Protein AF-A0A1F3V3M5-F1 (afdb_monomer)

Sequence (93 aa):
MLEFDVLSTPVRFRSDTSVHEISAKEIVDFVCSEALKIKDNSPHLEDKHLATLVALKIAEELLSMRKEYQSNIERLQLTAKEALDFISATVIQ

Mean predicted aligned error: 7.73 Å

Foldseek 3Di:
DDWDQALNDIDDDDPPDPPDPDDPVNVRVVLNVLLVVVCVVPVPDDSVVSSVVSVVVVVVVVVVVVVVVVVVVVVVVVVVVVVVVVVVVVVVD

Structure (mmCIF, N/CA/C/O backbone):
data_AF-A0A1F3V3M5-F1
#
_entry.id   AF-A0A1F3V3M5-F1
#
loop_
_atom_site.group_PDB
_atom_site.id
_atom_site.type_symbol
_atom_site.label_atom_id
_atom_site.label_alt_id
_atom_site.label_comp_id
_atom_site.label_asym_id
_atom_site.label_entity_id
_atom_site.label_seq_id
_atom_site.pdbx_PDB_ins_code
_atom_site.Cartn_x
_atom_site.Cartn_y
_atom_site.Cartn_z
_atom_site.occupancy
_atom_site.B_iso_or_equiv
_atom_site.auth_seq_id
_atom_site.auth_comp_id
_atom_site.auth_asym_id
_atom_site.auth_atom_id
_atom_site.pdbx_PDB_model_num
ATOM 1 N N . MET A 1 1 ? -24.554 2.080 -2.922 1.00 59.62 1 MET A N 1
ATOM 2 C CA .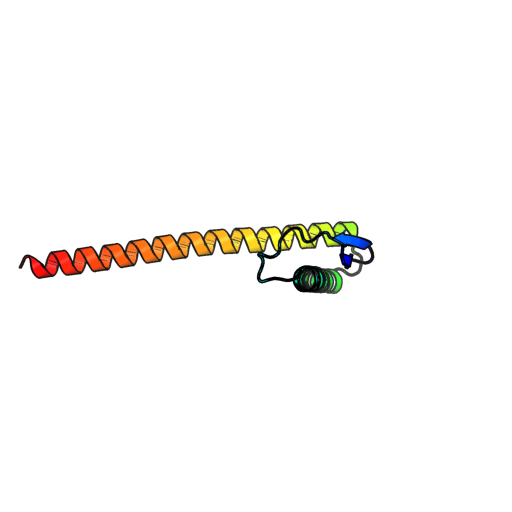 MET A 1 1 ? -23.893 2.564 -1.692 1.00 59.62 1 MET A CA 1
ATOM 3 C C . MET A 1 1 ? -23.470 1.332 -0.925 1.00 59.62 1 MET A C 1
ATOM 5 O O . MET A 1 1 ? -24.302 0.444 -0.792 1.00 59.62 1 MET A O 1
ATOM 9 N N . LEU A 1 2 ? -22.201 1.233 -0.536 1.00 75.56 2 LEU A N 1
ATOM 10 C CA . LEU A 1 2 ? -21.690 0.088 0.214 1.00 75.56 2 LEU A CA 1
ATOM 11 C C . LEU A 1 2 ? -21.527 0.507 1.677 1.00 75.56 2 LEU A C 1
ATOM 13 O O . LEU A 1 2 ? -21.086 1.625 1.956 1.00 75.56 2 LEU A O 1
ATOM 17 N N . GLU A 1 3 ? -21.936 -0.363 2.592 1.00 78.75 3 GLU A N 1
ATOM 18 C CA . GLU A 1 3 ? -21.749 -0.179 4.030 1.00 78.75 3 GLU A CA 1
ATOM 19 C C . GLU A 1 3 ? -20.636 -1.114 4.489 1.00 78.75 3 GLU A C 1
ATOM 21 O O . GLU A 1 3 ? -20.640 -2.302 4.163 1.00 78.75 3 GLU A O 1
ATOM 26 N N . PHE A 1 4 ? -19.671 -0.554 5.207 1.00 80.06 4 PHE A N 1
ATOM 27 C CA . PHE A 1 4 ? -18.522 -1.272 5.734 1.00 80.06 4 PHE A CA 1
ATOM 28 C C . PHE A 1 4 ? -18.373 -0.985 7.219 1.00 80.06 4 PHE A C 1
ATOM 30 O O . PHE A 1 4 ? -18.683 0.115 7.675 1.00 80.06 4 PHE A O 1
ATOM 37 N N . ASP A 1 5 ? -17.863 -1.963 7.956 1.00 77.00 5 ASP A N 1
ATOM 38 C CA . ASP A 1 5 ? -17.380 -1.762 9.315 1.00 77.00 5 ASP A CA 1
ATOM 39 C C . ASP A 1 5 ? -15.857 -1.613 9.258 1.00 77.00 5 ASP A C 1
ATOM 41 O O . ASP A 1 5 ? -15.144 -2.550 8.894 1.00 77.00 5 ASP A O 1
ATOM 45 N N . VAL A 1 6 ? -15.368 -0.405 9.537 1.00 79.19 6 VAL A N 1
ATOM 46 C CA . VAL A 1 6 ? -13.940 -0.084 9.548 1.00 79.19 6 VAL A CA 1
ATOM 47 C C . VAL A 1 6 ? -13.588 0.324 10.965 1.00 79.19 6 VAL A C 1
ATOM 49 O O . VAL A 1 6 ? -14.052 1.360 11.435 1.00 79.19 6 VAL A O 1
ATOM 52 N N . LE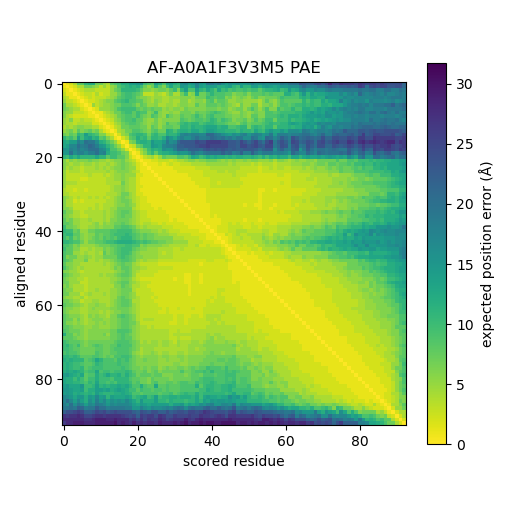U A 1 7 ? -12.757 -0.467 11.649 1.00 79.88 7 LEU A N 1
ATOM 53 C CA . LEU A 1 7 ? -12.340 -0.183 13.030 1.00 79.88 7 LEU A CA 1
ATOM 54 C C . LEU A 1 7 ? -13.528 0.011 13.993 1.00 79.88 7 LEU A C 1
ATOM 56 O O . LEU A 1 7 ? -13.551 0.969 14.765 1.00 79.88 7 LEU A O 1
ATOM 60 N N . SER A 1 8 ? -14.537 -0.863 13.919 1.00 74.56 8 SER A N 1
ATOM 61 C CA . SER A 1 8 ? -15.776 -0.774 14.714 1.00 74.56 8 SER A CA 1
ATOM 62 C C . SER A 1 8 ? -16.599 0.494 14.441 1.00 74.56 8 SER A C 1
ATOM 64 O O . SER A 1 8 ? -17.459 0.875 15.239 1.00 74.56 8 SER A O 1
ATOM 66 N N . THR A 1 9 ? -16.317 1.187 13.333 1.00 78.94 9 THR A N 1
ATOM 67 C CA . THR A 1 9 ? -17.025 2.390 12.901 1.00 78.94 9 THR A CA 1
ATOM 68 C C . THR A 1 9 ? -17.775 2.087 11.605 1.00 78.94 9 THR A C 1
ATOM 70 O O . THR A 1 9 ? -17.146 1.753 10.597 1.00 78.94 9 THR A O 1
ATOM 73 N N . PRO A 1 10 ? -19.113 2.235 11.577 1.00 77.75 10 PRO A N 1
ATOM 74 C CA . PRO A 1 10 ? -19.880 2.035 10.358 1.00 77.75 10 PRO A CA 1
ATOM 75 C C . PRO A 1 10 ? -19.604 3.178 9.377 1.00 77.75 10 PRO A C 1
ATOM 77 O O . PRO A 1 10 ? -19.901 4.345 9.645 1.00 77.75 10 PRO A O 1
ATOM 80 N N . VAL A 1 11 ? -19.051 2.838 8.215 1.00 81.25 11 VAL A N 1
ATOM 81 C CA . VAL A 1 11 ? -18.714 3.782 7.151 1.00 81.25 11 VAL A CA 1
ATOM 82 C C . VAL A 1 11 ? -19.570 3.503 5.925 1.00 81.25 11 VAL A C 1
ATOM 84 O O . VAL A 1 11 ? -19.618 2.395 5.388 1.00 81.25 11 VAL A O 1
ATOM 87 N N . ARG A 1 12 ? -20.234 4.555 5.442 1.00 79.25 12 ARG A N 1
ATOM 88 C CA . ARG A 1 12 ? -20.935 4.546 4.158 1.00 79.25 12 ARG A CA 1
ATOM 89 C C . ARG A 1 12 ? -19.974 4.990 3.075 1.00 79.25 12 ARG A C 1
ATOM 91 O O . ARG A 1 12 ? -19.660 6.173 2.968 1.00 79.25 12 ARG A O 1
ATOM 98 N N . PHE A 1 13 ? -19.524 4.040 2.268 1.00 73.00 13 PHE A N 1
ATOM 99 C CA . PHE A 1 13 ? -18.613 4.309 1.171 1.00 73.00 13 PHE A CA 1
ATOM 100 C C . PHE A 1 13 ? -19.369 4.299 -0.155 1.00 73.00 13 PHE A C 1
ATOM 102 O O . PHE A 1 13 ? -20.024 3.324 -0.550 1.00 73.00 13 PHE A O 1
ATOM 109 N N . ARG A 1 14 ? -19.287 5.420 -0.865 1.00 69.31 14 ARG A N 1
ATOM 110 C CA . ARG A 1 14 ? -19.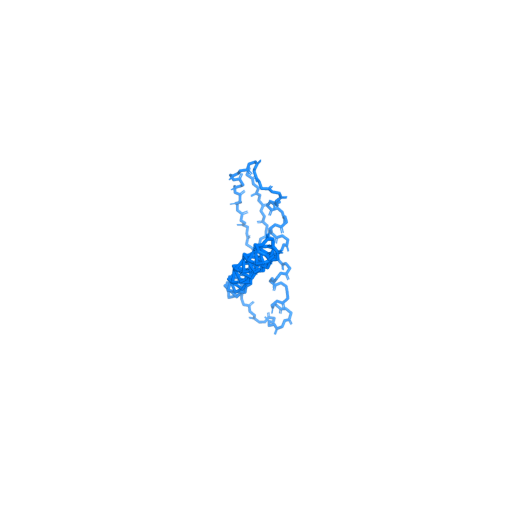753 5.528 -2.240 1.00 69.31 14 ARG A CA 1
ATOM 111 C C . ARG A 1 14 ? -18.531 5.396 -3.139 1.00 69.31 14 ARG A C 1
ATOM 113 O O . ARG A 1 14 ? -17.741 6.322 -3.252 1.00 69.31 14 ARG A O 1
ATOM 120 N N . SER A 1 15 ? -18.378 4.225 -3.750 1.00 64.75 15 SER A N 1
ATOM 121 C CA . SER A 1 15 ? -17.454 4.043 -4.866 1.00 64.75 15 SER A CA 1
ATOM 122 C C . SER A 1 15 ? -18.026 4.815 -6.057 1.00 64.75 15 SER A C 1
ATOM 124 O O . SER A 1 15 ? -18.867 4.315 -6.801 1.00 64.75 15 SER A O 1
ATOM 126 N N . ASP A 1 16 ? -17.636 6.079 -6.187 1.00 61.56 16 ASP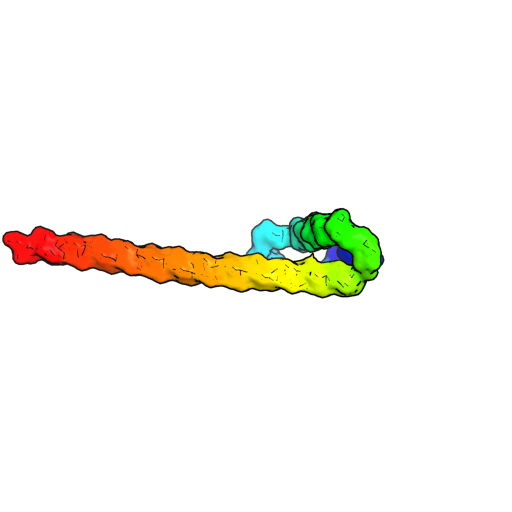 A N 1
ATOM 127 C CA . ASP A 1 16 ? -17.797 6.818 -7.432 1.00 61.56 16 ASP A CA 1
ATOM 128 C C . ASP A 1 16 ? -16.610 6.435 -8.311 1.00 61.56 16 ASP A C 1
ATOM 130 O O . ASP A 1 16 ? -15.598 7.121 -8.271 1.00 61.56 16 ASP A O 1
ATOM 134 N N . THR A 1 17 ? -16.674 5.289 -9.002 1.00 52.66 17 THR A N 1
ATOM 135 C CA . THR A 1 17 ? -16.024 5.040 -10.311 1.00 52.66 17 THR A CA 1
ATOM 136 C C . THR A 1 17 ? -15.953 3.552 -10.644 1.00 52.66 17 THR A C 1
ATOM 138 O O . THR A 1 17 ? -15.382 2.735 -9.933 1.00 52.66 17 THR A O 1
ATOM 141 N N . SER A 1 18 ? -16.468 3.217 -11.821 1.00 52.50 18 SER A N 1
ATOM 142 C CA . SER A 1 18 ? -16.335 1.933 -12.512 1.00 52.50 18 SER A CA 1
ATOM 143 C C . SER A 1 18 ? -14.948 1.732 -13.158 1.00 52.50 18 SER A C 1
ATOM 145 O O . SER A 1 18 ? -14.856 1.088 -14.198 1.00 52.50 18 SER A O 1
ATOM 147 N N . VAL A 1 19 ? -13.888 2.356 -12.621 1.00 56.44 19 VAL A N 1
ATOM 148 C CA . VAL A 1 19 ? -12.590 2.548 -13.315 1.00 56.44 19 VAL A CA 1
ATOM 149 C C . VAL A 1 19 ? -11.389 2.093 -12.471 1.00 56.44 19 VAL A C 1
ATOM 151 O O . VAL A 1 19 ? -10.243 2.311 -12.848 1.00 56.44 19 VAL A O 1
ATOM 154 N N . HIS A 1 20 ? -11.600 1.470 -11.313 1.00 60.34 20 HIS A N 1
ATOM 155 C CA . HIS A 1 20 ? -10.499 1.025 -10.455 1.00 60.34 20 HIS A CA 1
ATOM 156 C C . HIS A 1 20 ? -10.460 -0.501 -10.381 1.00 60.34 20 HIS A C 1
ATOM 158 O O . HIS A 1 20 ? -11.479 -1.131 -10.110 1.00 60.34 20 HIS A O 1
ATOM 164 N N . GLU A 1 21 ? -9.281 -1.083 -10.632 1.00 78.56 21 GLU A N 1
ATOM 165 C CA . GLU A 1 21 ? -9.015 -2.526 -10.486 1.00 78.56 21 GLU A CA 1
ATOM 166 C C . GLU A 1 21 ? -9.217 -3.014 -9.044 1.00 78.56 21 GLU A C 1
ATOM 168 O O . GLU A 1 21 ? -9.438 -4.199 -8.828 1.00 78.56 21 GLU A O 1
ATOM 173 N N . ILE A 1 22 ? -9.179 -2.101 -8.068 1.00 82.12 22 ILE A N 1
ATOM 174 C CA . ILE A 1 22 ? -9.279 -2.401 -6.639 1.00 82.12 22 ILE A CA 1
ATOM 175 C C . ILE A 1 22 ? -10.697 -2.103 -6.152 1.00 82.12 22 ILE A C 1
ATOM 177 O O . ILE A 1 22 ? -11.183 -0.971 -6.238 1.00 82.12 22 ILE A O 1
ATOM 181 N N . SER A 1 23 ? -11.359 -3.114 -5.596 1.00 85.94 23 SER A N 1
ATOM 182 C CA . SER A 1 23 ? -12.699 -2.979 -5.034 1.00 85.94 23 SER A CA 1
ATOM 183 C C . SER A 1 23 ? -12.697 -2.254 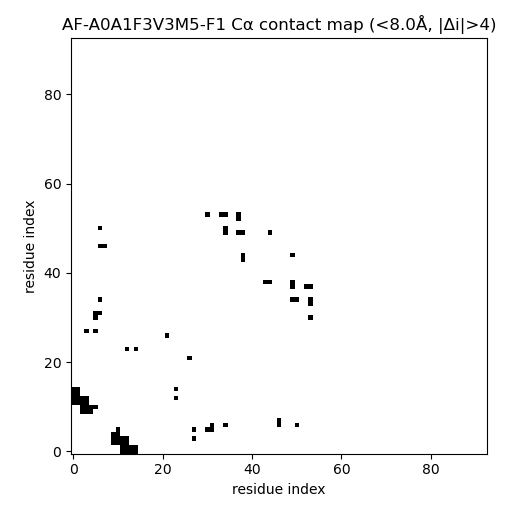-3.685 1.00 85.94 23 SER A C 1
ATOM 185 O O . SER A 1 23 ? -11.747 -2.305 -2.906 1.00 85.94 23 SER A O 1
ATOM 187 N N . ALA A 1 24 ? -13.826 -1.627 -3.344 1.00 83.62 24 ALA A N 1
ATOM 188 C CA . ALA A 1 24 ? -14.009 -1.002 -2.033 1.00 83.62 24 ALA A CA 1
ATOM 189 C C . ALA A 1 24 ? -13.821 -1.991 -0.864 1.00 83.62 24 ALA A C 1
ATOM 191 O O . ALA A 1 24 ? -13.366 -1.596 0.205 1.00 83.62 24 ALA A O 1
ATOM 192 N N . LYS A 1 25 ? -14.141 -3.275 -1.079 1.00 85.38 25 LYS A N 1
ATOM 193 C CA . LYS A 1 25 ? -13.910 -4.333 -0.094 1.00 85.38 25 LYS A CA 1
ATOM 194 C C . LYS A 1 25 ? -12.417 -4.577 0.121 1.00 85.38 25 LYS A C 1
ATOM 196 O O . LYS A 1 25 ? -11.992 -4.628 1.264 1.00 85.38 25 LYS A O 1
ATOM 201 N N . GLU A 1 26 ? -11.631 -4.671 -0.948 1.00 87.94 26 GLU A N 1
ATOM 202 C CA . GLU A 1 26 ? -10.177 -4.854 -0.839 1.00 87.94 26 GLU A CA 1
ATOM 203 C C . GLU A 1 26 ? -9.513 -3.702 -0.080 1.00 87.94 26 GLU A C 1
ATOM 205 O O . GLU A 1 26 ? -8.634 -3.938 0.744 1.00 87.94 26 GLU A O 1
ATOM 210 N N . ILE A 1 27 ? -9.979 -2.467 -0.289 1.00 88.31 27 ILE A N 1
ATOM 211 C CA . ILE A 1 27 ? -9.497 -1.297 0.461 1.00 88.31 27 ILE A CA 1
ATOM 212 C C . ILE A 1 27 ? -9.805 -1.447 1.957 1.00 88.31 27 ILE A C 1
ATOM 214 O O . ILE A 1 27 ? -8.940 -1.201 2.797 1.00 88.31 27 ILE A O 1
ATOM 218 N N . VAL A 1 28 ? -11.030 -1.849 2.298 1.00 89.38 28 VAL A N 1
ATOM 219 C CA . VAL A 1 28 ? -11.454 -2.033 3.693 1.00 89.38 28 VAL A CA 1
ATOM 220 C C . VAL A 1 28 ? -10.687 -3.169 4.361 1.00 89.38 28 VAL A C 1
ATOM 222 O O . VAL A 1 28 ? -10.151 -2.974 5.451 1.00 89.38 28 VAL A O 1
ATOM 225 N N . ASP A 1 29 ? -10.577 -4.319 3.698 1.00 90.19 29 ASP A N 1
ATOM 226 C CA . ASP A 1 29 ? -9.843 -5.481 4.202 1.00 90.19 29 ASP A CA 1
ATOM 227 C C . ASP A 1 29 ? -8.364 -5.125 4.434 1.00 90.19 29 ASP A C 1
ATOM 229 O O . ASP A 1 29 ? -7.797 -5.469 5.475 1.00 90.19 29 ASP A O 1
ATOM 233 N N . PHE A 1 30 ? -7.758 -4.356 3.521 1.00 92.75 30 PHE A N 1
ATOM 234 C CA . PHE A 1 30 ? -6.400 -3.838 3.679 1.00 92.75 30 PHE A CA 1
ATOM 235 C C . PHE A 1 30 ? -6.269 -2.948 4.922 1.00 92.75 30 PHE A C 1
ATOM 237 O O . PHE A 1 30 ? -5.438 -3.234 5.786 1.00 92.75 30 PHE A O 1
ATOM 244 N N . VAL A 1 31 ? -7.119 -1.925 5.068 1.00 92.56 31 VAL A N 1
ATOM 245 C CA . VAL A 1 31 ? -7.098 -1.010 6.226 1.00 92.56 31 VAL A CA 1
ATOM 246 C C . VAL A 1 31 ? -7.285 -1.767 7.543 1.00 92.56 31 VAL A C 1
ATOM 248 O O . VAL A 1 31 ? -6.555 -1.516 8.503 1.00 92.56 31 VAL A O 1
ATOM 251 N N . CYS A 1 32 ? -8.217 -2.721 7.597 1.00 91.44 32 CYS A N 1
ATOM 252 C CA . CYS A 1 32 ? -8.441 -3.554 8.777 1.00 91.44 32 CYS A CA 1
ATOM 253 C C . CYS A 1 32 ? -7.226 -4.436 9.095 1.00 91.44 32 CYS A C 1
ATOM 255 O O . CYS A 1 32 ? -6.855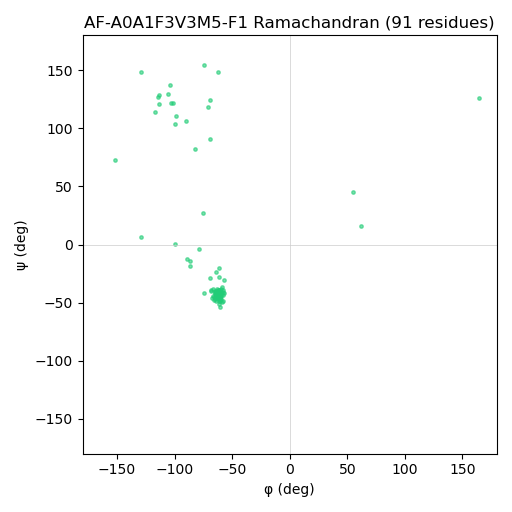 -4.569 10.260 1.00 91.44 32 CYS A O 1
ATOM 257 N N . SER A 1 33 ? -6.566 -5.001 8.082 1.00 93.69 33 SER A N 1
ATOM 258 C CA . SER A 1 33 ? -5.348 -5.790 8.287 1.00 93.69 33 SER A CA 1
ATOM 259 C C . SER A 1 33 ? -4.193 -4.949 8.845 1.00 93.69 33 SER A C 1
ATOM 261 O O . SER A 1 33 ? -3.498 -5.388 9.761 1.00 93.69 33 SER A O 1
ATOM 263 N N . GLU A 1 34 ? -4.020 -3.715 8.360 1.00 94.12 34 GLU A N 1
ATOM 264 C CA . GLU A 1 34 ? -2.997 -2.790 8.857 1.00 94.12 34 GLU A CA 1
ATOM 265 C C . GLU A 1 34 ? -3.293 -2.327 10.281 1.00 94.12 34 GLU A C 1
ATOM 267 O O . GLU A 1 34 ? -2.399 -2.265 11.127 1.00 94.12 34 GLU A O 1
ATOM 272 N N . ALA A 1 35 ? -4.566 -2.080 10.575 1.00 93.00 35 ALA A N 1
ATOM 273 C CA . ALA A 1 35 ? -5.018 -1.782 11.919 1.00 93.00 35 ALA A CA 1
ATOM 274 C C . ALA A 1 35 ? -4.735 -2.918 12.905 1.00 93.00 35 ALA A C 1
ATOM 276 O O . ALA A 1 35 ? -4.216 -2.660 13.989 1.00 93.00 35 ALA A O 1
ATOM 277 N N . LEU A 1 36 ? -5.044 -4.166 12.542 1.00 92.00 36 LEU A N 1
ATOM 278 C CA . LEU A 1 36 ? -4.792 -5.324 13.403 1.00 92.00 36 LEU A CA 1
ATOM 279 C C . LEU A 1 36 ? -3.302 -5.452 13.734 1.00 92.00 36 LEU A C 1
ATOM 281 O O . LEU A 1 36 ? -2.956 -5.572 14.904 1.00 92.00 36 LEU A O 1
ATOM 285 N N . LYS A 1 37 ? -2.414 -5.278 12.747 1.00 93.69 37 LYS A N 1
ATOM 286 C CA . LYS A 1 37 ? -0.956 -5.293 12.970 1.00 93.69 37 LYS A CA 1
ATOM 287 C C . LYS A 1 37 ? -0.502 -4.243 13.989 1.00 93.69 37 LYS A C 1
ATOM 289 O O . LYS A 1 37 ? 0.401 -4.498 14.783 1.00 93.69 37 LYS A O 1
ATOM 294 N N . ILE A 1 38 ? -1.090 -3.047 13.969 1.00 92.69 38 ILE A N 1
ATOM 295 C CA . ILE A 1 38 ? -0.757 -1.989 14.937 1.00 92.69 38 ILE A CA 1
ATOM 296 C C . ILE A 1 38 ? -1.365 -2.308 16.310 1.00 92.69 38 ILE A C 1
ATOM 298 O O . ILE A 1 38 ? -0.686 -2.157 17.326 1.00 92.69 38 ILE A O 1
ATOM 302 N N . LYS A 1 39 ? -2.612 -2.793 16.350 1.00 90.75 39 LYS A N 1
ATOM 303 C CA . LYS A 1 39 ? -3.318 -3.177 17.583 1.00 90.75 39 LYS A CA 1
ATOM 304 C C . LYS A 1 39 ? -2.605 -4.322 18.311 1.00 90.75 39 LYS A C 1
ATOM 306 O O . LYS A 1 39 ? -2.478 -4.253 19.528 1.00 90.75 39 LYS A O 1
ATOM 311 N N . ASP A 1 40 ? -2.065 -5.302 17.586 1.00 92.75 40 ASP A N 1
ATOM 312 C CA . ASP A 1 40 ? -1.293 -6.423 18.146 1.00 92.75 40 ASP A CA 1
ATOM 313 C C . ASP A 1 40 ? -0.061 -5.942 18.926 1.00 92.75 40 ASP A C 1
ATOM 315 O O . ASP A 1 40 ? 0.278 -6.484 19.977 1.00 92.75 40 ASP A O 1
ATOM 319 N N . ASN A 1 41 ? 0.585 -4.878 18.444 1.00 91.06 41 ASN A N 1
ATOM 320 C CA . ASN A 1 41 ? 1.753 -4.277 19.089 1.00 91.06 41 ASN A CA 1
ATOM 321 C C . ASN A 1 41 ? 1.385 -3.229 20.150 1.00 91.06 41 ASN A C 1
ATOM 323 O O . ASN A 1 41 ? 2.238 -2.786 20.918 1.00 91.06 41 ASN A O 1
ATOM 327 N N . SER A 1 42 ? 0.137 -2.768 20.176 1.00 89.94 42 SER A N 1
ATOM 328 C CA . SER A 1 42 ? -0.328 -1.711 21.075 1.00 89.94 42 SER A CA 1
ATOM 329 C C . SER A 1 42 ? -1.823 -1.877 21.389 1.00 89.94 42 SER A C 1
ATOM 331 O O . SER A 1 42 ? -2.650 -1.083 20.928 1.00 89.94 42 SER A O 1
ATOM 333 N N . PRO A 1 43 ? -2.194 -2.878 22.216 1.00 88.94 43 PRO A N 1
ATOM 334 C CA . PRO A 1 43 ? -3.596 -3.252 22.442 1.00 88.94 43 PRO A CA 1
ATOM 335 C C . PRO A 1 43 ? -4.431 -2.159 23.116 1.00 88.94 43 PRO A C 1
ATOM 337 O O . PRO A 1 43 ? -5.651 -2.126 22.979 1.00 88.94 43 PRO A O 1
ATOM 340 N N . HIS A 1 44 ? -3.770 -1.254 23.842 1.00 90.69 44 HIS A N 1
ATOM 341 C CA . HIS A 1 44 ? -4.396 -0.159 24.584 1.00 90.69 44 HIS A CA 1
ATOM 342 C C . HIS A 1 44 ? -4.809 1.030 23.705 1.00 90.69 44 HIS A C 1
ATOM 344 O O . HIS A 1 44 ? -5.387 1.988 24.214 1.00 90.69 44 HIS A O 1
ATOM 350 N N . LEU A 1 45 ? -4.504 1.004 22.403 1.00 88.19 45 LEU A N 1
ATOM 351 C CA . LEU A 1 45 ? -4.870 2.086 21.497 1.00 88.19 45 LEU A CA 1
ATOM 352 C C . LEU A 1 45 ? -6.381 2.135 21.265 1.00 88.19 45 LEU A C 1
ATOM 354 O O . LEU A 1 45 ? -7.003 1.182 20.779 1.00 88.19 45 LEU A O 1
ATOM 358 N N . GLU A 1 46 ? -6.943 3.306 21.546 1.00 88.19 46 GLU A N 1
ATOM 359 C CA . GLU A 1 46 ? -8.286 3.673 21.117 1.00 88.19 46 GLU A CA 1
ATOM 360 C C . GLU A 1 46 ? -8.381 3.708 19.589 1.00 88.19 46 GLU A C 1
ATOM 362 O O . GLU A 1 46 ? -7.435 4.095 18.896 1.00 88.19 46 GLU A O 1
ATOM 367 N N . ASP A 1 47 ? -9.558 3.378 19.060 1.00 85.12 47 ASP A N 1
ATOM 368 C CA . ASP A 1 47 ? -9.764 3.207 17.619 1.00 85.12 47 ASP A CA 1
ATOM 369 C C . ASP A 1 47 ? -9.492 4.491 16.813 1.00 85.12 47 ASP A C 1
ATOM 371 O O . ASP A 1 47 ? -9.019 4.422 15.682 1.00 85.12 47 ASP A O 1
ATOM 375 N N . LYS A 1 48 ? -9.675 5.679 17.410 1.00 85.62 48 LYS A N 1
ATOM 376 C CA . LYS A 1 48 ? -9.318 6.968 16.783 1.00 85.62 48 LYS A CA 1
ATOM 377 C C . LYS A 1 48 ? -7.808 7.135 16.594 1.00 85.62 48 LYS A C 1
ATOM 379 O O . LYS A 1 48 ? -7.353 7.577 15.536 1.00 85.62 48 LYS A O 1
ATOM 384 N N . HIS A 1 49 ? -7.030 6.787 17.617 1.00 89.12 49 HIS A N 1
ATOM 385 C CA . HIS A 1 49 ? -5.570 6.837 17.551 1.00 89.12 49 HIS A CA 1
ATOM 386 C C . HIS A 1 49 ? -5.047 5.769 16.592 1.00 89.12 49 HIS A C 1
ATOM 388 O O . HIS A 1 49 ? -4.171 6.052 15.779 1.00 89.12 49 HIS A O 1
ATOM 394 N N . LEU A 1 50 ? -5.649 4.579 16.618 1.00 91.19 50 LEU A N 1
ATOM 395 C CA . LEU A 1 50 ? -5.353 3.511 15.674 1.00 91.19 50 LEU A CA 1
ATOM 396 C C . LEU A 1 50 ? -5.613 3.936 14.224 1.00 91.19 50 LEU A C 1
ATOM 398 O O . LEU A 1 50 ? -4.725 3.798 13.392 1.00 91.19 50 LEU A O 1
ATOM 402 N N . ALA A 1 51 ? -6.779 4.517 13.929 1.00 89.56 51 ALA A N 1
ATOM 403 C CA . ALA A 1 51 ? -7.113 5.021 12.597 1.00 89.56 51 ALA A CA 1
ATOM 404 C C . ALA A 1 51 ? -6.092 6.058 12.103 1.00 89.56 51 ALA A C 1
ATOM 406 O O . ALA A 1 51 ? -5.663 6.017 10.951 1.00 89.56 51 ALA A O 1
ATOM 407 N N . THR A 1 52 ? -5.663 6.958 12.994 1.00 91.62 52 THR A N 1
ATOM 408 C CA . THR A 1 52 ? -4.643 7.970 12.684 1.00 91.62 52 THR A CA 1
ATOM 409 C C . THR A 1 52 ? -3.297 7.320 12.367 1.00 91.62 52 THR A C 1
ATOM 411 O O . THR A 1 52 ? -2.663 7.676 11.379 1.00 91.62 52 THR A O 1
ATOM 414 N N . LEU A 1 53 ? -2.869 6.339 13.164 1.00 92.75 53 LEU A N 1
ATOM 415 C CA . LEU A 1 53 ? -1.612 5.621 12.943 1.00 92.75 53 LEU A CA 1
ATOM 416 C C . LEU A 1 53 ? -1.628 4.808 11.646 1.00 92.75 53 LEU A C 1
ATOM 418 O O . LEU A 1 53 ? -0.650 4.837 10.904 1.00 92.75 53 LEU A O 1
ATOM 422 N N . VAL A 1 54 ? -2.743 4.143 11.335 1.00 94.38 54 VAL A N 1
ATOM 423 C CA . VAL A 1 54 ? -2.925 3.447 10.054 1.00 94.38 54 VAL A CA 1
ATOM 424 C C . VAL A 1 54 ? -2.819 4.434 8.892 1.00 94.38 54 VAL A C 1
ATOM 426 O O . VAL A 1 54 ? -2.090 4.175 7.938 1.00 94.38 54 VAL A O 1
ATOM 429 N N . ALA A 1 55 ? -3.473 5.596 8.983 1.00 93.81 55 ALA A N 1
ATOM 430 C CA . ALA A 1 55 ? -3.389 6.623 7.947 1.00 93.81 55 ALA A CA 1
ATOM 431 C C . ALA A 1 55 ? -1.953 7.142 7.751 1.00 93.81 55 ALA A C 1
ATOM 433 O O . ALA A 1 55 ? -1.509 7.296 6.614 1.00 93.81 55 ALA A O 1
ATOM 434 N N . LEU A 1 56 ? -1.214 7.375 8.842 1.00 95.31 56 LEU A N 1
ATOM 435 C CA . LEU A 1 56 ? 0.187 7.802 8.786 1.00 95.31 56 LEU A CA 1
ATOM 436 C C . LEU A 1 56 ? 1.086 6.740 8.144 1.00 95.31 56 LEU A C 1
ATOM 438 O O . LEU A 1 56 ? 1.895 7.077 7.283 1.00 95.31 56 LEU A O 1
ATOM 442 N N . LYS A 1 57 ? 0.903 5.468 8.508 1.00 94.75 57 LYS A N 1
ATOM 443 C CA . LYS A 1 57 ? 1.646 4.346 7.926 1.00 94.75 57 LYS A CA 1
ATOM 444 C C . LYS A 1 57 ? 1.389 4.213 6.424 1.00 94.75 57 LYS A C 1
ATOM 446 O O . LYS A 1 57 ? 2.328 4.157 5.638 1.00 94.75 57 LYS A O 1
ATOM 451 N N . ILE A 1 58 ? 0.123 4.236 6.008 1.00 95.25 58 ILE A N 1
ATOM 452 C CA . ILE A 1 58 ? -0.244 4.166 4.586 1.00 95.25 58 ILE A CA 1
ATOM 453 C C . ILE A 1 58 ? 0.337 5.364 3.819 1.00 95.25 58 ILE A C 1
ATOM 455 O O . ILE A 1 58 ? 0.810 5.213 2.692 1.00 95.25 58 ILE A O 1
ATOM 459 N N . ALA A 1 59 ? 0.335 6.560 4.416 1.00 95.62 59 ALA A N 1
ATOM 460 C CA . ALA A 1 59 ? 0.935 7.742 3.804 1.00 95.62 59 ALA A CA 1
ATOM 461 C C . ALA A 1 59 ? 2.459 7.604 3.637 1.00 95.62 59 ALA A C 1
ATOM 463 O O . ALA A 1 59 ? 2.988 7.972 2.587 1.00 95.62 59 ALA A O 1
ATOM 464 N N . GLU A 1 60 ? 3.161 7.058 4.631 1.00 96.88 60 GLU A N 1
ATOM 465 C CA . GLU A 1 60 ? 4.595 6.760 4.549 1.00 96.88 60 GLU A CA 1
ATOM 466 C C . GLU A 1 60 ? 4.905 5.767 3.420 1.00 96.88 60 GLU A C 1
ATOM 468 O O . GLU A 1 60 ? 5.779 6.033 2.588 1.00 96.88 60 GLU A O 1
ATOM 473 N N . GLU A 1 61 ? 4.166 4.658 3.350 1.00 96.25 61 GLU A N 1
ATOM 474 C CA . GLU A 1 61 ? 4.319 3.641 2.303 1.00 96.25 61 GLU A CA 1
ATOM 475 C C . GLU A 1 61 ? 4.055 4.232 0.911 1.00 96.25 61 GLU A C 1
ATOM 477 O O . GLU A 1 61 ? 4.855 4.049 -0.010 1.00 96.25 61 GLU A O 1
ATOM 482 N N . LEU A 1 62 ? 2.991 5.028 0.764 1.00 96.06 62 LEU A N 1
ATOM 483 C CA . LEU A 1 62 ? 2.652 5.699 -0.491 1.00 96.06 62 LEU A CA 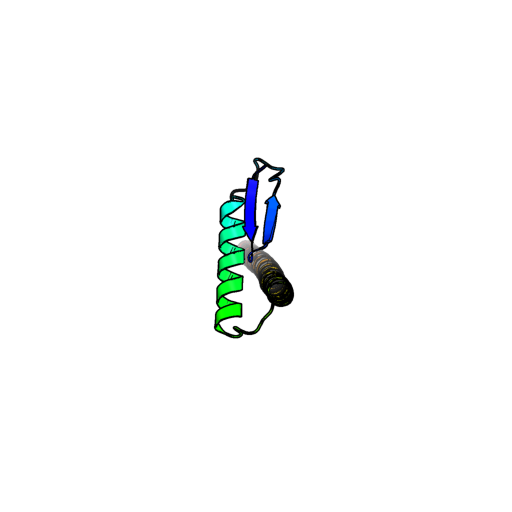1
ATOM 484 C C . LEU A 1 62 ? 3.749 6.675 -0.936 1.00 96.06 62 LEU A C 1
ATOM 486 O O . LEU A 1 62 ? 4.111 6.718 -2.114 1.00 96.06 62 LEU A O 1
ATOM 490 N N . LEU A 1 63 ? 4.268 7.490 -0.015 1.00 97.00 63 LEU A N 1
ATOM 491 C CA . LEU A 1 63 ? 5.333 8.446 -0.319 1.00 97.00 63 LEU A CA 1
ATOM 492 C C . LEU A 1 63 ? 6.638 7.732 -0.683 1.00 97.00 63 LEU A C 1
ATOM 494 O O . LEU A 1 63 ? 7.335 8.174 -1.598 1.00 97.00 63 LEU A O 1
ATOM 498 N N . SER A 1 64 ? 6.951 6.629 -0.006 1.00 97.38 64 SER A N 1
ATOM 499 C CA . SER A 1 64 ? 8.131 5.810 -0.293 1.00 97.38 64 SER A CA 1
ATOM 500 C C . SER A 1 64 ? 8.035 5.167 -1.675 1.00 97.38 64 SER A C 1
ATOM 502 O O . SER A 1 64 ? 8.948 5.325 -2.485 1.00 97.38 64 SER A O 1
ATOM 504 N N . MET A 1 65 ? 6.886 4.567 -1.998 1.00 96.94 65 MET A N 1
ATOM 505 C CA . MET A 1 65 ? 6.617 3.976 -3.311 1.00 96.94 65 MET A CA 1
ATOM 506 C C . MET A 1 65 ? 6.713 5.014 -4.438 1.00 96.94 65 MET A C 1
ATOM 508 O O . MET A 1 65 ? 7.303 4.745 -5.482 1.00 96.94 65 MET A O 1
ATOM 512 N N . ARG A 1 66 ? 6.189 6.232 -4.231 1.00 96.44 66 ARG A N 1
ATOM 513 C CA . ARG A 1 66 ? 6.302 7.325 -5.215 1.00 96.44 66 ARG A CA 1
ATOM 514 C C . ARG A 1 66 ? 7.752 7.724 -5.476 1.00 96.44 66 ARG A C 1
ATOM 516 O O . ARG A 1 66 ? 8.121 7.916 -6.632 1.00 96.44 66 ARG A O 1
ATOM 523 N N . LYS A 1 67 ? 8.566 7.843 -4.422 1.00 97.38 67 LYS A N 1
ATOM 524 C CA . LYS A 1 67 ? 9.996 8.169 -4.546 1.00 97.38 67 LYS A CA 1
ATOM 525 C C . LYS A 1 67 ? 10.760 7.073 -5.283 1.00 97.38 67 LYS A C 1
ATOM 527 O O . LYS A 1 67 ? 11.553 7.376 -6.170 1.00 97.38 67 LYS A O 1
ATOM 532 N N . GLU A 1 68 ? 10.501 5.812 -4.945 1.00 97.38 68 GLU A N 1
ATOM 533 C CA . GLU A 1 68 ? 11.134 4.669 -5.604 1.00 97.38 68 GLU A CA 1
ATOM 534 C C . GLU A 1 68 ? 10.753 4.596 -7.086 1.00 97.38 68 GLU A C 1
ATOM 536 O O . GLU A 1 68 ? 11.621 4.445 -7.944 1.00 97.38 68 GLU A O 1
ATOM 541 N N . TYR A 1 69 ? 9.470 4.781 -7.405 1.00 96.75 69 TYR A N 1
ATOM 542 C CA . TYR A 1 69 ? 8.999 4.801 -8.785 1.00 96.75 69 TYR A CA 1
ATOM 543 C C . TYR A 1 69 ? 9.676 5.908 -9.600 1.00 96.75 69 TYR A C 1
ATOM 545 O O . TYR A 1 69 ? 10.178 5.646 -10.693 1.00 96.75 69 TYR A O 1
ATOM 553 N N . GLN A 1 70 ? 9.750 7.126 -9.054 1.00 97.31 70 GLN A N 1
ATOM 554 C CA . GLN A 1 70 ? 10.456 8.232 -9.698 1.00 97.31 70 GLN A CA 1
ATOM 555 C C . GLN A 1 70 ? 11.928 7.881 -9.958 1.00 97.31 70 GLN A C 1
ATOM 557 O O . GLN A 1 70 ? 12.397 8.010 -11.088 1.00 97.31 70 GLN A O 1
ATOM 562 N N . SER A 1 71 ? 12.633 7.366 -8.948 1.00 96.94 71 SER A N 1
ATOM 563 C CA . SER A 1 71 ? 14.039 6.972 -9.077 1.00 96.94 71 SER A CA 1
ATOM 564 C C . SER A 1 71 ? 14.247 5.874 -10.127 1.00 96.94 71 SER A C 1
ATOM 566 O O . SER A 1 71 ? 15.194 5.927 -10.914 1.00 96.94 71 SER A O 1
ATOM 568 N N . ASN A 1 72 ? 13.341 4.897 -10.191 1.00 96.94 72 ASN A N 1
ATOM 569 C CA . ASN A 1 72 ? 13.399 3.820 -11.174 1.00 96.94 72 ASN A CA 1
ATOM 570 C C . ASN A 1 72 ? 13.212 4.338 -12.609 1.00 96.94 72 ASN A C 1
ATOM 572 O O . ASN A 1 72 ? 13.927 3.889 -13.506 1.00 96.94 72 ASN A O 1
ATOM 576 N N . ILE A 1 73 ? 12.303 5.295 -12.827 1.00 97.19 73 ILE A N 1
ATOM 577 C CA . ILE A 1 73 ? 12.108 5.933 -14.137 1.00 97.19 73 ILE A CA 1
ATOM 578 C C . ILE A 1 73 ? 13.337 6.749 -14.540 1.00 97.19 73 ILE A C 1
ATOM 580 O O . ILE A 1 73 ? 13.803 6.616 -15.670 1.00 97.19 73 ILE A O 1
ATOM 584 N N . GLU A 1 74 ? 13.893 7.545 -13.628 1.00 97.25 74 GLU A N 1
ATOM 585 C CA . GLU A 1 74 ? 15.104 8.334 -13.887 1.00 97.25 74 GLU A CA 1
ATOM 586 C C . GLU A 1 74 ? 16.288 7.430 -14.259 1.00 97.25 74 GLU A C 1
ATOM 588 O O . GLU A 1 74 ? 16.978 7.679 -15.250 1.00 97.25 74 GLU A O 1
ATOM 593 N N . ARG A 1 75 ? 16.483 6.323 -13.527 1.00 96.94 75 ARG A N 1
ATOM 594 C CA . ARG A 1 75 ? 17.526 5.336 -13.835 1.00 96.94 75 ARG A CA 1
ATOM 595 C C . ARG A 1 75 ? 17.301 4.679 -15.195 1.00 96.94 75 ARG A C 1
ATOM 597 O O . ARG A 1 75 ? 18.250 4.536 -15.957 1.00 96.94 75 ARG A O 1
ATOM 604 N N . LEU A 1 76 ? 16.062 4.311 -15.521 1.00 96.62 76 LEU A N 1
ATOM 605 C CA . LEU A 1 76 ? 15.727 3.720 -16.817 1.00 96.62 76 LEU A CA 1
ATOM 606 C C . LEU A 1 76 ? 16.027 4.686 -17.972 1.00 96.62 76 LEU A C 1
ATOM 608 O O . LEU A 1 76 ? 16.606 4.280 -18.978 1.00 96.62 76 LEU A O 1
ATOM 612 N N . GLN A 1 77 ? 15.663 5.962 -17.821 1.0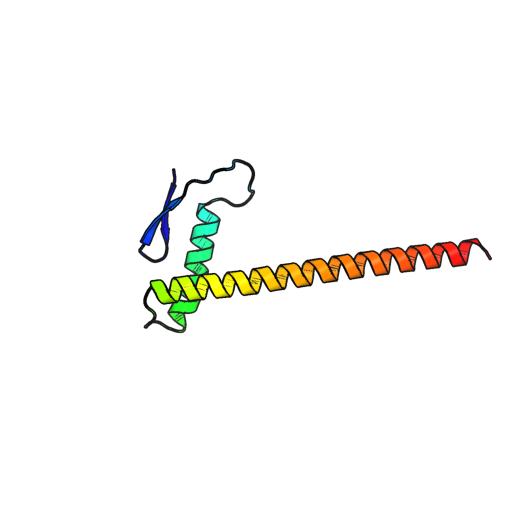0 96.12 77 GLN A N 1
ATOM 613 C CA . GLN A 1 77 ? 15.949 7.003 -18.809 1.00 96.12 77 GLN A CA 1
ATOM 614 C C . GLN A 1 77 ? 17.453 7.215 -18.991 1.00 96.12 77 GLN A C 1
ATOM 616 O O . GLN A 1 77 ? 17.914 7.334 -20.127 1.00 96.12 77 GLN A O 1
ATOM 621 N N . LEU A 1 78 ? 18.215 7.226 -17.894 1.00 96.62 78 LEU A N 1
ATOM 622 C CA . LEU A 1 78 ? 19.669 7.335 -17.939 1.00 96.62 78 LEU A CA 1
ATOM 623 C C . LEU A 1 78 ? 20.285 6.155 -18.697 1.00 96.62 78 LEU A C 1
ATOM 625 O O . LEU A 1 78 ? 21.012 6.376 -19.660 1.00 96.62 78 LEU A O 1
ATOM 629 N N . THR A 1 79 ? 19.930 4.919 -18.339 1.00 95.94 79 THR A N 1
ATOM 630 C CA . THR A 1 79 ? 20.442 3.718 -19.015 1.00 95.94 79 THR A CA 1
ATOM 631 C C . THR A 1 79 ? 20.060 3.686 -20.498 1.00 95.94 79 THR A C 1
ATOM 633 O O . THR A 1 79 ? 20.877 3.315 -21.338 1.00 95.94 79 THR A O 1
ATOM 636 N N . ALA A 1 80 ? 18.841 4.106 -20.854 1.00 95.69 80 ALA A N 1
ATOM 637 C CA . ALA A 1 80 ? 18.422 4.199 -22.252 1.00 95.69 80 ALA A CA 1
ATOM 638 C C . ALA A 1 80 ? 19.248 5.234 -23.032 1.00 95.69 80 ALA A C 1
ATOM 640 O O . ALA A 1 80 ? 19.654 4.973 -24.165 1.00 95.69 80 ALA A O 1
ATOM 641 N N . LYS A 1 81 ? 19.532 6.390 -22.420 1.00 95.38 81 LYS A N 1
ATOM 642 C CA . LYS A 1 81 ? 20.393 7.416 -23.011 1.00 95.38 81 LYS A CA 1
ATOM 643 C C . LYS A 1 81 ? 21.823 6.908 -23.197 1.00 95.38 81 LYS A C 1
ATOM 645 O O . LYS A 1 81 ? 22.358 7.028 -24.290 1.00 95.38 81 LYS A O 1
ATOM 650 N N . GLU A 1 82 ? 22.412 6.298 -22.172 1.00 95.06 82 GLU A N 1
ATOM 651 C CA . GLU A 1 82 ? 23.764 5.727 -22.238 1.00 95.06 82 GLU A CA 1
ATOM 652 C C . GLU A 1 82 ? 23.884 4.674 -23.349 1.00 95.06 82 GLU A C 1
ATOM 654 O O . GLU A 1 82 ? 24.863 4.664 -24.095 1.00 95.06 82 GLU A O 1
ATOM 659 N N . ALA A 1 83 ? 22.867 3.823 -23.515 1.00 95.38 83 ALA A N 1
ATOM 660 C CA . ALA A 1 83 ? 22.825 2.843 -24.597 1.00 95.38 83 ALA A CA 1
ATOM 661 C C . ALA A 1 83 ? 22.765 3.503 -25.989 1.00 95.38 83 ALA A 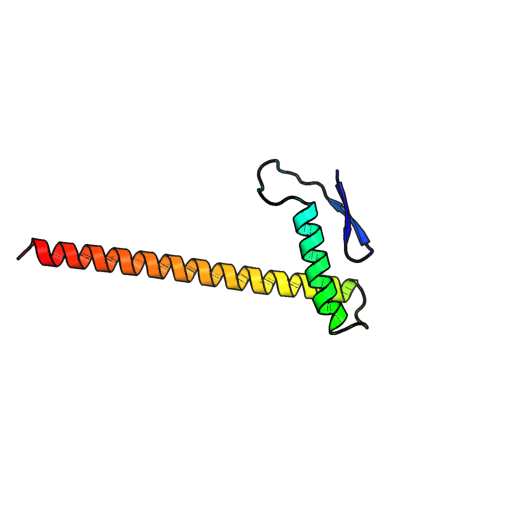C 1
ATOM 663 O O . ALA A 1 83 ? 23.463 3.068 -26.907 1.00 95.38 83 ALA A O 1
ATOM 664 N N . LEU A 1 84 ? 21.963 4.561 -26.154 1.00 93.44 84 LEU A N 1
ATOM 665 C CA . LEU A 1 84 ? 21.880 5.322 -27.407 1.00 93.44 84 LEU A CA 1
ATOM 666 C C . LEU A 1 84 ? 23.196 6.039 -27.735 1.00 93.44 84 LEU A C 1
ATOM 668 O O . LEU A 1 84 ? 23.642 6.010 -28.886 1.00 93.44 84 LEU A O 1
ATOM 672 N N . ASP A 1 85 ? 23.828 6.647 -26.732 1.00 92.62 85 ASP A N 1
ATOM 673 C CA . ASP A 1 85 ? 25.115 7.327 -26.873 1.00 92.62 85 ASP A CA 1
ATOM 674 C C . ASP A 1 85 ? 26.212 6.323 -27.280 1.00 92.62 85 ASP A C 1
ATOM 676 O O . ASP A 1 85 ? 26.995 6.595 -28.193 1.00 92.62 85 ASP A O 1
ATOM 680 N N . PHE A 1 86 ? 26.218 5.122 -26.687 1.00 92.81 86 PHE A N 1
ATOM 681 C CA . PHE A 1 86 ? 27.149 4.045 -27.040 1.00 92.81 86 PHE A CA 1
ATOM 682 C C . PHE A 1 86 ? 27.003 3.582 -28.498 1.00 92.81 86 PHE A C 1
ATOM 684 O O . PHE A 1 86 ? 28.004 3.473 -29.211 1.00 92.81 86 PHE A O 1
ATOM 691 N N . ILE A 1 87 ? 25.769 3.341 -28.960 1.00 92.00 87 ILE A N 1
ATOM 692 C CA . ILE A 1 87 ? 25.491 2.955 -30.355 1.00 92.00 87 ILE A CA 1
ATOM 693 C C . ILE A 1 87 ? 25.949 4.061 -31.312 1.00 92.00 87 ILE A C 1
ATOM 695 O O . ILE A 1 87 ? 26.609 3.796 -32.314 1.00 92.00 87 ILE A O 1
ATOM 699 N N . SER A 1 88 ? 25.640 5.316 -30.989 1.00 88.88 88 SER A N 1
ATOM 700 C CA . SER A 1 88 ? 26.010 6.461 -31.828 1.00 88.88 88 SER A CA 1
ATOM 701 C C . SER A 1 88 ? 27.529 6.613 -31.946 1.00 88.88 88 SER A C 1
ATOM 703 O O . SER A 1 88 ? 28.040 6.902 -33.026 1.00 88.88 88 SER A O 1
ATOM 705 N N . ALA A 1 89 ? 28.264 6.362 -30.860 1.00 81.94 89 ALA A N 1
ATOM 706 C CA . ALA A 1 89 ? 29.722 6.410 -30.851 1.00 81.94 89 ALA A CA 1
ATOM 707 C C . ALA A 1 89 ? 30.378 5.276 -31.662 1.00 81.94 89 ALA A C 1
ATOM 709 O O . ALA A 1 89 ? 31.466 5.471 -32.198 1.00 81.94 89 ALA A O 1
ATOM 710 N N . THR A 1 90 ? 29.731 4.110 -31.780 1.00 72.69 90 THR A N 1
ATOM 711 C CA . THR A 1 90 ? 30.268 2.950 -32.519 1.00 72.69 90 THR A CA 1
ATOM 712 C C . THR A 1 90 ? 29.947 2.959 -34.014 1.00 72.69 90 THR A C 1
ATOM 714 O O . THR A 1 90 ? 30.626 2.277 -34.771 1.00 72.69 90 THR A O 1
ATOM 717 N N . VAL A 1 91 ? 28.952 3.731 -34.462 1.00 63.78 91 VAL A N 1
ATOM 718 C CA . VAL A 1 91 ? 28.552 3.817 -35.884 1.00 63.78 91 VAL A CA 1
ATOM 719 C C . VAL A 1 91 ? 29.323 4.906 -36.661 1.00 63.78 91 VAL A C 1
ATOM 721 O O . VAL A 1 91 ? 29.277 4.932 -37.888 1.00 63.78 91 VAL A O 1
ATOM 724 N N . ILE A 1 92 ? 30.040 5.804 -35.973 1.00 55.88 92 ILE A N 1
ATOM 725 C CA . ILE A 1 92 ? 30.796 6.924 -36.580 1.00 55.88 92 ILE A CA 1
ATOM 726 C C . ILE A 1 92 ? 32.312 6.614 -36.716 1.00 55.88 92 ILE A C 1
ATOM 728 O O . ILE A 1 92 ? 33.067 7.437 -37.235 1.00 55.88 92 ILE A O 1
ATOM 732 N N . GLN A 1 93 ? 32.766 5.425 -36.302 1.00 48.78 93 GLN A N 1
ATOM 733 C CA . GLN A 1 93 ? 34.111 4.894 -36.594 1.00 48.78 93 GLN A CA 1
ATOM 734 C C . GLN A 1 93 ? 34.081 3.937 -37.786 1.00 48.78 93 GLN A C 1
ATOM 736 O O . GLN A 1 93 ? 35.060 3.971 -38.565 1.00 48.78 93 GLN A O 1
#

Solvent-accessible surface area (backbone atoms only — not comparable to full-atom values): 5526 Å² total; per-residue (Å²): 125,48,78,43,77,55,80,93,37,84,41,81,46,71,84,88,63,101,79,60,98,69,50,74,62,57,55,50,55,48,53,48,52,52,38,48,61,51,36,76,78,38,75,86,59,52,60,69,59,41,52,50,51,41,52,51,50,53,49,52,54,51,54,50,52,51,52,51,52,52,51,52,52,53,50,50,52,49,54,53,48,52,52,51,53,52,52,57,62,64,74,76,111

pLDDT: mean 86.4, std 12.17, range [48.78, 97.38]

Nearest PDB structures (foldseek):
  2e6o-assembly1_A  TM=5.772E-01  e=9.139E+00  Homo sapiens

Radius of gyration: 22.04 Å; Cα contacts (8 Å, |Δi|>4): 43; chains: 1; bounding box: 58×15×61 Å

Secondary structure (DSSP, 8-state):
-EEEEETTEEEEE----TT-SS-HHHHHHHHHHHHHHHHHH-TT--HHHHHHHHHHHHHHHHHHHHHHHHHHHHHHHHHHHHHHHHHHHHH--